Protein AF-A0A822D5V8-F1 (afdb_monomer_lite)

pLDDT: mean 76.7, std 18.68, range [31.84, 95.25]

Sequence (152 aa):
MKSDIYPILSPQKLSLTISFILIQEEVTIDSVPRDVEQLLALIRRRLNIQQVPADVTRLTSDDLSQLATVVLTQMRSKWIDIEEMRVQHPLLSPKRNQELIRRLFVNIILICTNIFEHTIQESQIFHDRYVFSHAANMTRLRTLLADRINTL

Radius of gyration: 17.99 Å; chains: 1; bounding box: 40×48×48 Å

Structure (mmCIF, N/CA/C/O backbone):
data_AF-A0A822D5V8-F1
#
_entry.id   AF-A0A822D5V8-F1
#
loop_
_atom_site.group_PDB
_atom_site.id
_atom_site.type_symbol
_atom_site.label_atom_id
_atom_site.label_alt_id
_atom_site.label_comp_id
_atom_site.label_asym_id
_atom_site.label_entity_id
_atom_site.label_seq_id
_atom_site.pdbx_PDB_ins_code
_atom_site.Cartn_x
_atom_site.Cartn_y
_atom_site.Cartn_z
_atom_site.occupancy
_atom_site.B_iso_or_equiv
_atom_site.auth_seq_id
_atom_site.auth_comp_id
_atom_site.auth_asym_id
_atom_site.auth_atom_id
_atom_site.pdbx_PDB_model_num
ATOM 1 N N . MET A 1 1 ? -24.640 35.927 2.387 1.00 38.41 1 MET A N 1
ATOM 2 C CA . MET A 1 1 ? -25.071 34.520 2.527 1.00 38.41 1 MET A CA 1
ATOM 3 C C . MET A 1 1 ? -24.659 33.774 1.269 1.00 38.41 1 MET A C 1
ATOM 5 O O . MET A 1 1 ? -25.294 33.963 0.242 1.00 38.41 1 MET A O 1
ATOM 9 N N . LYS A 1 2 ? -23.550 33.029 1.304 1.00 34.09 2 LYS A N 1
ATOM 10 C CA . LYS A 1 2 ? -23.169 32.101 0.231 1.00 34.09 2 LYS A CA 1
ATOM 11 C C . LYS A 1 2 ? -23.408 30.700 0.779 1.00 34.09 2 LYS A C 1
ATOM 13 O O . LYS A 1 2 ? -22.767 30.324 1.749 1.00 34.09 2 LYS A O 1
ATOM 18 N N . SER A 1 3 ? -24.411 30.028 0.229 1.00 37.34 3 SER A N 1
ATOM 19 C CA . SER A 1 3 ? -24.775 28.647 0.525 1.00 37.34 3 SER A CA 1
ATOM 20 C C . SER A 1 3 ? -23.917 27.700 -0.306 1.00 37.34 3 SER A C 1
ATOM 22 O O . SER A 1 3 ? -23.745 27.912 -1.508 1.00 37.34 3 SER A O 1
ATOM 24 N N . ASP A 1 4 ? -23.396 26.684 0.368 1.00 38.06 4 ASP A N 1
ATOM 25 C CA . ASP A 1 4 ? -22.480 25.668 -0.131 1.00 38.06 4 ASP A CA 1
ATOM 26 C C . ASP A 1 4 ? -23.030 24.880 -1.327 1.00 38.06 4 ASP A C 1
ATOM 28 O O . ASP A 1 4 ? -24.165 24.401 -1.322 1.00 38.06 4 ASP A O 1
ATOM 32 N N . ILE A 1 5 ? -22.183 24.704 -2.342 1.00 39.91 5 ILE A N 1
ATOM 33 C CA . ILE A 1 5 ? -22.384 23.758 -3.439 1.00 39.91 5 ILE A CA 1
ATOM 34 C C . ILE A 1 5 ? -21.503 22.547 -3.127 1.00 39.91 5 ILE A C 1
ATOM 36 O O . ILE A 1 5 ? -20.319 22.538 -3.453 1.00 39.91 5 ILE A O 1
ATOM 40 N N . TYR A 1 6 ? -22.074 21.521 -2.499 1.00 34.56 6 TYR A N 1
ATOM 41 C CA . TYR A 1 6 ? -21.489 20.180 -2.523 1.00 34.56 6 TYR A CA 1
ATOM 42 C C . TYR A 1 6 ? -22.082 19.421 -3.717 1.00 34.56 6 TYR A C 1
ATOM 44 O O . TYR A 1 6 ? -23.309 19.360 -3.840 1.00 34.56 6 TYR A O 1
ATOM 52 N N . PRO A 1 7 ? -21.271 18.826 -4.609 1.00 42.62 7 PRO A N 1
ATOM 53 C CA . PRO A 1 7 ? -21.806 17.971 -5.655 1.00 42.62 7 PRO A CA 1
ATOM 54 C C . PRO A 1 7 ? -22.308 16.669 -5.019 1.00 42.62 7 PRO A C 1
ATOM 56 O O . PRO A 1 7 ? -21.533 15.854 -4.519 1.00 42.62 7 PRO A O 1
ATOM 59 N N . ILE A 1 8 ? -23.628 16.481 -5.033 1.00 46.41 8 ILE A N 1
ATOM 60 C CA . ILE A 1 8 ? -24.285 15.246 -4.600 1.00 46.41 8 ILE A CA 1
ATOM 61 C C . ILE A 1 8 ? -23.854 14.130 -5.560 1.00 46.41 8 ILE A C 1
ATOM 63 O O . ILE A 1 8 ? -24.218 14.124 -6.737 1.00 46.41 8 ILE A O 1
ATOM 67 N N . LEU A 1 9 ? -23.050 13.188 -5.065 1.00 41.25 9 LEU A N 1
ATOM 68 C CA . LEU A 1 9 ? -22.667 11.990 -5.808 1.00 41.25 9 LEU A CA 1
ATOM 69 C C . LEU A 1 9 ? -23.918 11.156 -6.125 1.00 41.25 9 LEU A C 1
ATOM 71 O O . LEU A 1 9 ? -24.714 10.830 -5.247 1.00 41.25 9 LEU A O 1
ATOM 75 N N . SER A 1 10 ? -24.087 10.810 -7.402 1.00 41.00 10 SER A N 1
ATOM 76 C CA . SER A 1 10 ? -25.254 10.088 -7.920 1.00 41.00 10 SER A CA 1
ATOM 77 C C . SER A 1 10 ? -25.463 8.720 -7.240 1.00 41.00 10 SER A C 1
ATOM 79 O O . SER A 1 10 ? -24.485 7.980 -7.075 1.00 41.00 10 SER A O 1
ATOM 81 N N . PRO A 1 11 ? -26.715 8.305 -6.962 1.00 45.31 11 PRO A N 1
ATOM 82 C CA . PRO A 1 11 ? -27.041 7.088 -6.204 1.00 45.31 11 PRO A CA 1
ATOM 83 C C . PRO A 1 11 ? -26.518 5.778 -6.823 1.00 45.31 11 PRO A C 1
ATOM 85 O O . PRO A 1 11 ? -26.244 4.822 -6.101 1.00 45.31 11 PRO A O 1
ATOM 88 N N . GLN A 1 12 ? -26.282 5.737 -8.138 1.00 38.88 12 GLN A N 1
ATOM 89 C CA . GLN A 1 12 ? -25.697 4.568 -8.813 1.00 38.88 12 GLN A CA 1
ATOM 90 C C . GLN A 1 12 ? -24.219 4.332 -8.452 1.00 38.88 12 GLN A C 1
ATOM 92 O O . GLN A 1 12 ? -23.794 3.182 -8.357 1.00 38.88 12 GLN A O 1
ATOM 97 N N . LYS A 1 13 ? -23.445 5.395 -8.176 1.00 40.34 13 LYS A N 1
ATOM 98 C CA . LYS A 1 13 ? -22.052 5.269 -7.707 1.00 40.34 13 LYS A CA 1
ATOM 99 C C . LYS A 1 13 ? -21.992 4.753 -6.271 1.00 40.34 13 LYS A C 1
ATOM 101 O O . LYS A 1 13 ? -21.159 3.911 -5.976 1.00 40.34 13 LYS A O 1
ATOM 106 N N . LEU A 1 14 ? -22.917 5.186 -5.412 1.00 45.62 14 LEU A N 1
ATOM 107 C CA . LEU A 1 14 ? -23.033 4.680 -4.040 1.00 45.62 14 LEU A CA 1
ATOM 108 C C . LEU A 1 14 ? -23.385 3.184 -4.017 1.00 45.62 14 LEU A C 1
ATOM 110 O O . LEU A 1 14 ? -22.800 2.436 -3.241 1.00 45.62 14 LEU A O 1
ATOM 114 N N . SER A 1 15 ? -24.274 2.730 -4.907 1.00 31.91 15 SER A N 1
ATOM 115 C CA . SER A 1 15 ? -24.663 1.316 -4.988 1.00 31.91 15 SER A CA 1
ATOM 116 C C . SER A 1 15 ? -23.519 0.406 -5.443 1.00 31.91 15 SER A C 1
ATOM 118 O O . SER A 1 15 ? -23.358 -0.670 -4.882 1.00 31.91 15 SER A O 1
ATOM 120 N N . LEU A 1 16 ? -22.702 0.823 -6.416 1.00 40.62 16 LEU A N 1
ATOM 121 C CA . LEU A 1 16 ? -21.551 0.036 -6.880 1.00 40.62 16 LEU A CA 1
ATOM 122 C C . LEU A 1 16 ? -20.433 -0.028 -5.834 1.00 40.62 16 LEU A C 1
ATOM 124 O O . LEU A 1 16 ? -19.858 -1.095 -5.634 1.00 40.62 16 LEU A O 1
ATOM 128 N N . THR A 1 17 ? -20.183 1.064 -5.105 1.00 44.03 17 THR A N 1
ATOM 129 C CA . THR A 1 17 ? -19.233 1.057 -3.983 1.00 44.03 17 THR A CA 1
ATOM 130 C C . THR A 1 17 ? -19.713 0.128 -2.864 1.00 44.03 17 THR A C 1
ATOM 132 O O . THR A 1 17 ? -18.924 -0.647 -2.340 1.00 44.03 17 THR A O 1
ATOM 135 N N . ILE A 1 18 ? -21.011 0.129 -2.538 1.00 41.09 18 ILE A N 1
ATOM 136 C CA . ILE A 1 18 ? -21.580 -0.718 -1.474 1.00 41.09 18 ILE A CA 1
ATOM 137 C C . ILE A 1 18 ? -21.638 -2.201 -1.882 1.00 41.09 18 ILE A C 1
ATOM 139 O O . ILE A 1 18 ? -21.360 -3.067 -1.056 1.00 41.09 18 ILE A O 1
ATOM 143 N N . SER A 1 19 ? -21.947 -2.516 -3.143 1.00 31.84 19 SER A N 1
ATOM 144 C CA . SER A 1 19 ? -21.992 -3.901 -3.632 1.00 31.84 19 SER A CA 1
ATOM 145 C C . SER A 1 19 ? -20.602 -4.514 -3.846 1.00 31.84 19 SER A C 1
ATOM 147 O O . SER A 1 19 ? -20.443 -5.716 -3.657 1.00 31.84 19 SER A O 1
ATOM 149 N N . PHE A 1 20 ? -19.584 -3.714 -4.179 1.00 42.56 20 PHE A N 1
ATOM 150 C CA . PHE A 1 20 ? -18.204 -4.192 -4.341 1.00 42.56 20 PHE A CA 1
ATOM 151 C C . PHE A 1 20 ? -17.493 -4.439 -2.995 1.00 42.56 20 PHE A C 1
ATOM 153 O O . PHE A 1 20 ? -16.666 -5.342 -2.896 1.00 42.56 20 PHE A O 1
ATOM 160 N N . ILE A 1 21 ? -17.888 -3.726 -1.928 1.00 42.69 21 ILE A N 1
ATOM 161 C CA . ILE A 1 21 ? -17.441 -3.979 -0.540 1.00 42.69 21 ILE A CA 1
ATOM 162 C C . ILE A 1 21 ? -17.824 -5.393 -0.049 1.00 42.69 21 ILE A C 1
ATOM 164 O O . ILE A 1 21 ? -17.201 -5.908 0.874 1.00 42.69 21 ILE A O 1
ATOM 168 N N . LEU A 1 22 ? -18.819 -6.045 -0.661 1.00 35.47 22 LEU A N 1
ATOM 169 C CA . LEU A 1 22 ? -19.350 -7.335 -0.204 1.00 35.47 22 LEU A CA 1
ATOM 170 C C . LEU A 1 22 ? -18.657 -8.580 -0.796 1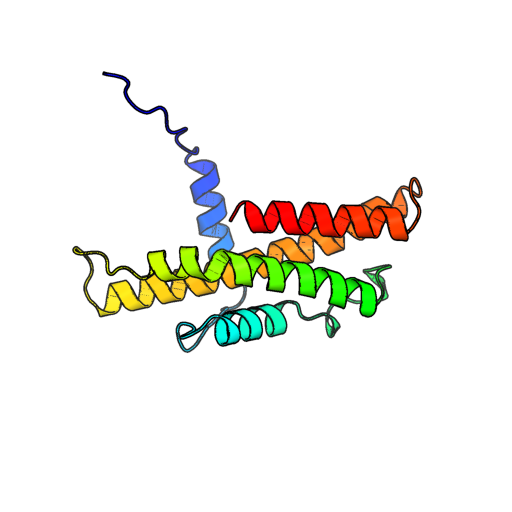.00 35.47 22 LEU A C 1
ATOM 172 O O . LEU A 1 22 ? -18.997 -9.681 -0.373 1.00 35.47 22 LEU A O 1
ATOM 176 N N . ILE A 1 23 ? -17.727 -8.450 -1.757 1.00 40.38 23 ILE A N 1
ATOM 177 C CA . ILE A 1 23 ? -17.210 -9.607 -2.533 1.00 40.38 23 ILE A CA 1
ATOM 178 C C . ILE A 1 23 ? -15.703 -9.878 -2.335 1.00 40.38 23 ILE A C 1
ATOM 180 O O . ILE A 1 23 ? -15.206 -10.921 -2.749 1.00 40.38 23 ILE A O 1
ATOM 184 N N . GLN A 1 24 ? -14.956 -9.013 -1.651 1.00 42.09 24 GLN A N 1
ATOM 185 C CA . GLN A 1 24 ? -13.546 -9.286 -1.348 1.00 42.09 24 GLN A CA 1
ATOM 186 C C . GLN A 1 24 ? -13.445 -10.003 0.003 1.00 42.09 24 GLN A C 1
ATOM 188 O O . GLN A 1 24 ? -13.842 -9.452 1.029 1.00 42.09 24 GLN A O 1
ATOM 193 N N . GLU A 1 25 ? -12.955 -11.243 -0.041 1.00 43.97 25 GLU A N 1
ATOM 194 C CA . GLU A 1 25 ? -12.530 -12.089 1.079 1.00 43.97 25 GLU A CA 1
ATOM 195 C C . GLU A 1 25 ? -12.167 -11.266 2.326 1.00 43.97 25 GLU A C 1
ATOM 197 O O . GLU A 1 25 ? -11.250 -10.445 2.295 1.00 43.97 25 GLU A O 1
ATOM 202 N N . GLU A 1 26 ? -12.941 -11.467 3.395 1.00 50.84 26 GLU A N 1
ATOM 203 C CA . GLU A 1 26 ? -12.808 -10.888 4.732 1.00 50.84 26 GLU A CA 1
ATOM 204 C C . GLU A 1 26 ? -11.419 -10.284 5.028 1.00 50.84 26 GLU A C 1
ATOM 206 O O . GLU A 1 26 ? -10.503 -10.935 5.539 1.00 50.84 26 GLU A O 1
ATOM 211 N N . VAL A 1 27 ? -11.243 -8.982 4.769 1.00 55.38 27 VAL A N 1
ATOM 212 C CA . VAL A 1 27 ? -10.180 -8.218 5.432 1.00 55.38 27 VAL A CA 1
ATOM 213 C C . VAL A 1 27 ? -10.623 -8.042 6.881 1.00 55.38 27 VAL A C 1
ATOM 215 O O . VAL A 1 27 ? -11.166 -7.022 7.299 1.00 55.38 27 VAL A O 1
ATOM 218 N N . THR A 1 28 ? -10.445 -9.101 7.662 1.00 59.94 28 THR A N 1
ATOM 219 C CA . THR A 1 28 ? -10.662 -9.102 9.101 1.00 59.94 28 THR A CA 1
ATOM 220 C C . THR A 1 28 ? -9.399 -8.581 9.756 1.00 59.94 28 THR A C 1
ATOM 222 O O . THR A 1 28 ? -8.375 -9.258 9.829 1.00 59.94 28 THR A O 1
ATOM 225 N N . ILE A 1 29 ? -9.454 -7.330 10.205 1.00 67.75 29 ILE A N 1
ATOM 226 C CA . ILE A 1 29 ? -8.553 -6.870 11.258 1.00 67.75 29 ILE A CA 1
ATOM 227 C C . ILE A 1 29 ? -9.199 -7.243 12.595 1.00 67.75 29 ILE A C 1
ATOM 229 O O . ILE A 1 29 ? -10.334 -6.842 12.869 1.00 67.75 29 ILE A O 1
ATOM 233 N N . ASP A 1 30 ? -8.486 -8.023 13.408 1.00 68.00 30 ASP A N 1
ATOM 234 C CA . ASP A 1 30 ? -8.955 -8.448 14.737 1.00 68.00 30 ASP A CA 1
ATOM 235 C C . ASP A 1 30 ? -9.068 -7.258 15.699 1.00 68.00 30 ASP A C 1
ATOM 237 O O . ASP A 1 30 ? -9.885 -7.238 16.619 1.00 68.00 30 ASP A O 1
ATOM 241 N N . SER A 1 31 ? -8.261 -6.222 15.460 1.00 73.56 31 SER A N 1
ATOM 242 C CA . SER A 1 31 ? -8.267 -4.993 16.238 1.00 73.56 31 SER A CA 1
ATOM 243 C C . SER A 1 31 ? -7.940 -3.778 15.384 1.00 73.56 31 SER A C 1
ATOM 245 O O . SER A 1 31 ? -7.150 -3.851 14.445 1.00 73.56 31 SER A O 1
ATOM 247 N N . VAL A 1 32 ? -8.518 -2.640 15.763 1.00 84.00 32 VAL A N 1
ATOM 248 C CA . VAL A 1 32 ? -8.193 -1.337 15.180 1.00 84.00 32 VAL A CA 1
ATOM 249 C C . VAL A 1 32 ? -6.719 -0.999 15.468 1.00 84.00 32 VAL A C 1
ATOM 251 O O . VAL A 1 32 ? -6.312 -1.125 16.627 1.00 84.00 32 VAL A O 1
ATOM 254 N N . PRO A 1 33 ? -5.932 -0.536 14.476 1.00 87.88 33 PRO A N 1
ATOM 255 C CA . PRO A 1 33 ? -4.535 -0.148 14.678 1.00 87.88 33 PRO A CA 1
ATOM 256 C C . PRO A 1 33 ? -4.404 0.908 15.771 1.00 87.88 33 PRO A C 1
ATOM 258 O O . PRO A 1 33 ? -5.122 1.907 15.756 1.00 87.88 33 PRO A O 1
ATOM 261 N N . ARG A 1 34 ? -3.519 0.702 16.746 1.00 88.44 34 ARG A N 1
ATOM 262 C CA . ARG A 1 34 ? -3.330 1.670 17.843 1.00 88.44 34 ARG A CA 1
ATOM 263 C C . ARG A 1 34 ? -2.425 2.828 17.446 1.00 88.44 34 ARG A C 1
ATOM 265 O O . ARG A 1 34 ? -2.594 3.914 17.980 1.00 88.44 34 ARG A O 1
ATOM 272 N N . ASP A 1 35 ? -1.532 2.584 16.501 1.00 92.19 35 ASP A N 1
ATOM 273 C CA . ASP A 1 35 ? -0.526 3.516 16.017 1.00 92.19 35 ASP A CA 1
ATOM 274 C C . ASP A 1 35 ? -0.327 3.350 14.502 1.00 92.19 35 ASP A C 1
ATOM 276 O O . ASP A 1 35 ? -0.819 2.397 13.880 1.00 92.19 35 ASP A O 1
ATOM 280 N N . VAL A 1 36 ? 0.409 4.296 13.917 1.00 93.25 36 VAL A N 1
ATOM 281 C CA . VAL A 1 36 ? 0.719 4.306 12.487 1.00 93.25 36 VAL A CA 1
ATOM 282 C C . VAL A 1 36 ? 1.491 3.061 12.052 1.00 93.25 36 VAL A C 1
ATOM 284 O O . VAL A 1 36 ? 1.228 2.534 10.976 1.00 93.25 36 VAL A O 1
ATOM 287 N N . GLU A 1 37 ? 2.394 2.528 12.878 1.00 94.38 37 GLU A N 1
ATOM 288 C CA . GLU A 1 37 ? 3.214 1.369 12.506 1.00 94.38 37 GLU A CA 1
ATOM 289 C C . GLU A 1 37 ? 2.365 0.105 12.353 1.00 94.38 37 GLU A C 1
ATOM 291 O O . GLU A 1 37 ? 2.566 -0.665 11.413 1.00 94.38 37 GLU A O 1
ATOM 296 N N . GLN A 1 38 ? 1.357 -0.083 13.208 1.00 92.19 38 GLN A N 1
ATOM 297 C CA . GLN A 1 38 ? 0.397 -1.180 13.083 1.00 92.19 38 GLN A CA 1
ATOM 298 C C . GLN A 1 38 ? -0.415 -1.078 11.791 1.00 92.19 38 GLN A C 1
ATOM 300 O O . GLN A 1 38 ? -0.607 -2.087 11.110 1.00 92.19 38 GLN A O 1
ATOM 305 N N . LEU A 1 39 ? -0.863 0.126 11.421 1.00 90.88 39 LEU A N 1
ATOM 306 C CA . LEU A 1 39 ? -1.565 0.336 10.153 1.00 90.88 39 LEU A CA 1
ATOM 307 C C . LEU A 1 39 ? -0.653 0.011 8.966 1.00 90.88 39 LEU A C 1
ATOM 309 O O . LEU A 1 39 ? -1.036 -0.751 8.078 1.00 90.88 39 LEU A O 1
ATOM 313 N N . LEU A 1 40 ? 0.565 0.552 8.962 1.00 93.00 40 LEU A N 1
ATOM 314 C CA . LEU A 1 40 ? 1.529 0.332 7.888 1.00 93.00 40 LEU A CA 1
ATOM 315 C C . LEU A 1 40 ? 1.927 -1.142 7.769 1.00 93.00 40 LEU A C 1
ATOM 317 O O . LEU A 1 40 ? 2.066 -1.637 6.654 1.00 93.00 40 LEU A O 1
ATOM 321 N N . ALA A 1 41 ? 2.056 -1.865 8.882 1.00 90.94 41 ALA A N 1
ATOM 322 C CA . ALA A 1 41 ? 2.323 -3.300 8.878 1.00 90.94 41 ALA A CA 1
ATOM 323 C C . ALA A 1 41 ? 1.172 -4.097 8.242 1.00 90.94 41 ALA A C 1
ATOM 325 O O . ALA A 1 41 ? 1.421 -4.998 7.436 1.00 90.94 41 ALA A O 1
ATO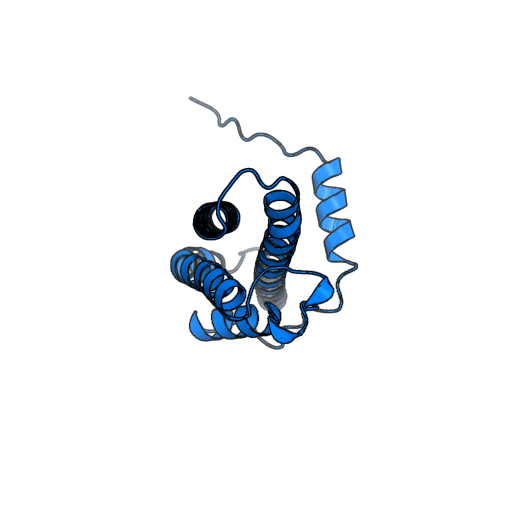M 326 N N . LEU A 1 42 ? -0.081 -3.744 8.553 1.00 90.00 42 LEU A N 1
AT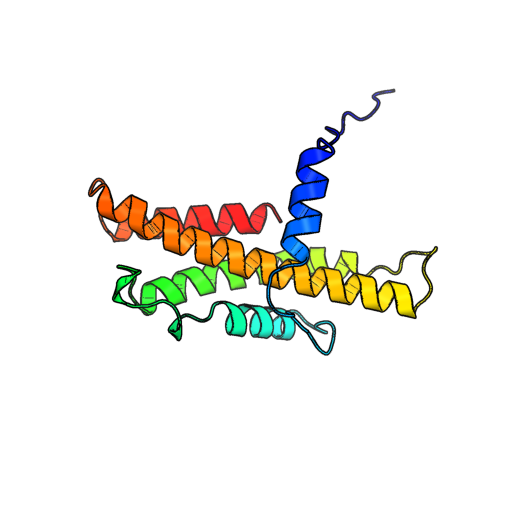OM 327 C CA . LEU A 1 42 ? -1.260 -4.373 7.950 1.00 90.00 42 LEU A CA 1
ATOM 328 C C . LEU A 1 42 ? -1.334 -4.113 6.444 1.00 90.00 42 LEU A C 1
ATOM 330 O O . LEU A 1 42 ? -1.547 -5.054 5.682 1.00 90.00 42 LEU A O 1
ATOM 334 N N . ILE A 1 43 ? -1.104 -2.869 6.016 1.00 90.62 43 ILE A N 1
ATOM 335 C CA . ILE A 1 43 ? -1.062 -2.509 4.593 1.00 90.62 43 ILE A CA 1
ATOM 336 C C . ILE A 1 43 ? 0.077 -3.263 3.908 1.00 90.62 43 ILE A C 1
ATOM 338 O O . ILE A 1 43 ? -0.157 -3.970 2.935 1.00 90.62 43 ILE A O 1
ATOM 342 N N . ARG A 1 44 ? 1.297 -3.211 4.452 1.00 90.19 44 ARG A N 1
ATOM 343 C CA . ARG A 1 44 ? 2.475 -3.877 3.879 1.00 90.19 44 ARG A CA 1
ATOM 344 C C . ARG A 1 44 ? 2.274 -5.379 3.695 1.00 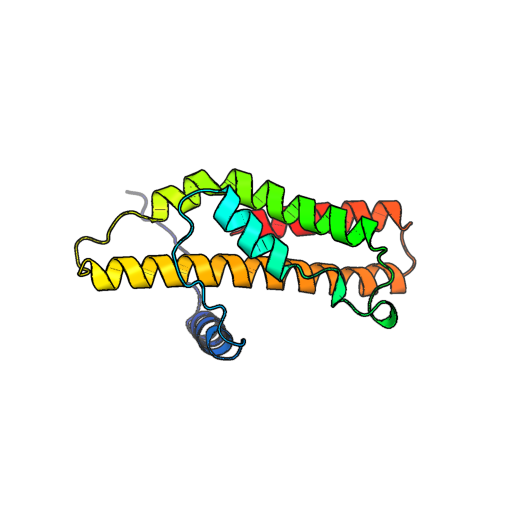90.19 44 ARG A C 1
ATOM 346 O O . ARG A 1 44 ? 2.687 -5.913 2.673 1.00 90.19 44 ARG A O 1
ATOM 353 N N . ARG A 1 45 ? 1.634 -6.055 4.656 1.00 87.31 45 ARG A N 1
ATOM 354 C CA . ARG A 1 45 ? 1.301 -7.485 4.550 1.00 87.31 45 ARG A CA 1
ATOM 355 C C . ARG A 1 45 ? 0.339 -7.770 3.391 1.00 87.31 45 ARG A C 1
ATOM 357 O O . ARG A 1 45 ? 0.378 -8.863 2.837 1.00 87.31 45 ARG A O 1
ATOM 364 N N . ARG A 1 46 ? -0.522 -6.810 3.044 1.00 83.62 46 ARG A N 1
ATOM 365 C CA . ARG A 1 46 ? -1.524 -6.926 1.976 1.00 83.62 46 ARG A CA 1
ATOM 366 C C . ARG A 1 46 ? -1.013 -6.515 0.600 1.00 83.62 46 ARG A C 1
ATOM 368 O O . ARG A 1 46 ? -1.489 -7.080 -0.372 1.00 83.62 46 ARG A O 1
ATOM 375 N N . LEU A 1 47 ? -0.007 -5.643 0.500 1.00 84.62 47 LEU A N 1
ATOM 376 C CA . LEU A 1 47 ? 0.652 -5.275 -0.769 1.00 84.62 47 LEU A CA 1
ATOM 377 C C . LEU A 1 47 ? 1.498 -6.422 -1.371 1.00 84.62 47 LEU A C 1
ATOM 379 O O . LEU A 1 47 ? 2.542 -6.168 -1.958 1.00 84.62 47 LEU A O 1
ATOM 383 N N . ASN A 1 48 ? 1.101 -7.678 -1.162 1.00 68.06 48 ASN A N 1
ATOM 384 C CA . ASN A 1 48 ? 1.900 -8.898 -1.203 1.00 68.06 48 ASN A CA 1
ATOM 385 C C . ASN A 1 48 ? 2.722 -9.061 -2.499 1.00 68.06 48 ASN A C 1
ATOM 387 O O . ASN A 1 48 ? 2.306 -9.712 -3.455 1.00 68.06 48 ASN A O 1
ATOM 391 N N . ILE A 1 49 ? 3.934 -8.497 -2.490 1.00 65.38 49 ILE A N 1
ATOM 392 C CA . ILE A 1 49 ? 4.866 -8.424 -3.629 1.00 65.38 49 ILE A CA 1
ATOM 393 C C . ILE A 1 49 ? 5.172 -9.819 -4.201 1.00 65.38 49 ILE A C 1
ATOM 395 O O . ILE A 1 49 ? 5.428 -9.960 -5.391 1.00 65.38 49 ILE A O 1
ATOM 399 N N . GLN A 1 50 ? 5.106 -10.859 -3.364 1.00 59.25 50 GLN A N 1
ATOM 400 C CA . GLN A 1 50 ? 5.394 -12.245 -3.740 1.00 59.25 50 GLN A CA 1
ATOM 401 C C . GLN A 1 50 ? 4.265 -12.935 -4.518 1.00 59.25 50 GLN A C 1
ATOM 403 O O . GLN A 1 50 ? 4.510 -13.961 -5.144 1.00 59.25 50 GLN A O 1
ATOM 408 N N . GLN A 1 51 ? 3.036 -12.413 -4.465 1.00 59.06 51 GLN A N 1
ATOM 409 C CA . GLN A 1 51 ? 1.883 -13.009 -5.151 1.00 59.06 51 GLN A CA 1
ATOM 410 C C . GLN A 1 51 ? 1.649 -12.441 -6.546 1.00 59.06 51 GLN A C 1
ATOM 412 O O . GLN A 1 51 ? 0.815 -12.967 -7.276 1.00 59.06 51 GLN A O 1
ATOM 417 N N . VAL A 1 52 ? 2.383 -11.396 -6.924 1.00 63.56 52 VAL A N 1
ATOM 418 C CA . VAL A 1 52 ? 2.349 -10.843 -8.272 1.00 63.56 52 VAL A CA 1
ATOM 419 C C . VAL A 1 52 ? 3.104 -11.812 -9.187 1.00 63.56 52 VAL A C 1
ATOM 421 O O . VAL A 1 52 ? 4.323 -11.932 -9.044 1.00 63.56 52 VAL A O 1
ATOM 424 N N . PRO A 1 53 ? 2.432 -12.542 -10.099 1.00 58.75 53 PRO A N 1
ATOM 425 C CA . PRO A 1 53 ? 3.128 -13.508 -10.936 1.00 58.75 53 PRO A CA 1
ATOM 426 C C . PRO A 1 53 ? 4.156 -12.779 -11.802 1.00 58.75 53 PRO A C 1
ATOM 428 O O . PRO A 1 53 ? 3.839 -11.757 -12.417 1.00 58.75 53 PRO A O 1
ATOM 431 N N . ALA A 1 54 ? 5.382 -13.301 -11.869 1.00 59.81 54 ALA A N 1
ATOM 432 C CA . ALA A 1 54 ? 6.452 -12.718 -12.684 1.00 59.81 54 ALA A CA 1
ATOM 433 C C . ALA A 1 54 ? 6.038 -12.583 -14.163 1.00 59.81 54 ALA A C 1
ATOM 435 O O . ALA A 1 54 ? 6.443 -11.653 -14.852 1.00 59.81 54 ALA A O 1
ATOM 436 N N . ASP A 1 55 ? 5.155 -13.469 -14.618 1.00 58.31 55 ASP A N 1
ATOM 437 C CA . ASP A 1 55 ? 4.625 -13.506 -15.981 1.00 58.31 55 ASP A CA 1
ATOM 438 C C . ASP A 1 55 ? 3.599 -12.391 -16.239 1.00 58.31 55 ASP A C 1
ATOM 440 O O . ASP A 1 55 ? 3.347 -12.006 -17.379 1.00 58.31 55 ASP A O 1
ATOM 444 N N . VAL A 1 56 ? 2.998 -11.869 -15.167 1.00 59.34 56 VAL A N 1
ATOM 445 C CA . VAL A 1 56 ? 1.977 -10.824 -15.215 1.00 59.34 56 VAL A CA 1
ATOM 446 C C . VAL A 1 56 ? 2.632 -9.448 -15.168 1.00 59.34 56 VAL A C 1
ATOM 448 O O . VAL A 1 56 ? 2.072 -8.501 -15.703 1.00 59.34 56 VAL A O 1
ATOM 451 N N . THR A 1 57 ? 3.822 -9.279 -14.587 1.00 65.56 57 THR A N 1
ATOM 452 C CA . THR A 1 57 ? 4.411 -7.937 -14.455 1.00 65.56 57 THR A CA 1
ATOM 453 C C . THR A 1 57 ? 5.855 -7.900 -14.899 1.00 65.56 57 THR A C 1
ATOM 455 O O . THR A 1 57 ? 6.687 -8.662 -14.427 1.00 65.56 57 THR A O 1
ATOM 458 N N . ARG A 1 58 ? 6.178 -6.931 -15.759 1.00 76.31 58 ARG A N 1
ATOM 459 C CA . ARG A 1 58 ? 7.565 -6.625 -16.142 1.00 76.31 58 ARG A CA 1
ATOM 460 C C . ARG A 1 58 ? 8.296 -5.780 -15.090 1.00 76.31 58 ARG A C 1
ATOM 462 O O . ARG A 1 58 ? 9.347 -5.215 -15.380 1.00 76.31 58 ARG A O 1
ATOM 469 N N . LEU A 1 59 ? 7.708 -5.650 -13.902 1.00 83.06 59 LEU A N 1
ATOM 470 C CA . LEU A 1 59 ? 8.290 -4.962 -12.761 1.00 83.06 59 LEU A CA 1
ATOM 471 C C . LEU A 1 59 ? 9.175 -5.940 -11.997 1.00 83.06 59 LEU A C 1
ATOM 473 O O . LEU A 1 59 ? 8.817 -7.098 -11.789 1.00 83.06 59 LEU A O 1
ATOM 477 N N . THR A 1 60 ? 10.334 -5.468 -11.561 1.00 86.56 60 THR A N 1
ATOM 478 C CA . THR A 1 60 ? 11.199 -6.248 -10.680 1.00 86.56 60 THR A CA 1
ATOM 479 C C . THR A 1 60 ? 10.656 -6.244 -9.250 1.00 86.56 60 THR A C 1
ATOM 481 O O . THR A 1 60 ? 9.843 -5.400 -8.866 1.00 86.56 60 THR A O 1
ATOM 484 N N . SER A 1 61 ? 11.150 -7.155 -8.406 1.00 84.88 61 SER A N 1
ATOM 485 C CA . SER A 1 61 ? 10.845 -7.104 -6.969 1.00 84.88 61 SER A CA 1
ATOM 486 C C . SER A 1 61 ? 11.272 -5.778 -6.327 1.00 84.88 61 SER A C 1
ATOM 488 O O . SER A 1 61 ? 10.658 -5.362 -5.344 1.00 84.88 61 SER A O 1
ATOM 490 N N . ASP A 1 62 ? 12.315 -5.129 -6.852 1.00 88.50 62 ASP A N 1
ATOM 491 C CA . ASP A 1 62 ? 12.762 -3.825 -6.368 1.00 88.50 62 ASP A CA 1
ATOM 492 C C . ASP A 1 62 ? 11.769 -2.723 -6.763 1.00 88.50 62 ASP A C 1
ATOM 494 O O . ASP A 1 62 ? 11.348 -1.944 -5.912 1.00 88.50 62 ASP A O 1
ATOM 498 N N . ASP A 1 63 ? 11.274 -2.729 -8.004 1.00 89.25 63 ASP A N 1
ATOM 499 C CA . ASP A 1 63 ? 10.236 -1.793 -8.458 1.00 89.25 63 ASP A CA 1
ATOM 500 C C . ASP A 1 63 ? 8.964 -1.892 -7.613 1.00 89.25 63 ASP A C 1
ATOM 502 O O . ASP A 1 63 ? 8.420 -0.878 -7.167 1.00 89.25 63 ASP A O 1
ATOM 506 N N . LEU A 1 64 ? 8.513 -3.120 -7.345 1.00 89.50 64 LEU A N 1
ATOM 507 C CA . LEU A 1 64 ? 7.350 -3.384 -6.499 1.00 89.50 64 LEU A CA 1
ATOM 508 C C . LEU A 1 64 ? 7.584 -2.912 -5.057 1.00 89.50 64 LEU A C 1
ATOM 510 O O . LEU A 1 64 ? 6.692 -2.315 -4.454 1.00 89.50 64 LEU A O 1
ATOM 514 N N . SER A 1 65 ? 8.792 -3.108 -4.519 1.00 90.69 65 SER A N 1
ATOM 515 C CA . SER A 1 65 ? 9.189 -2.602 -3.198 1.00 90.69 65 SER A CA 1
ATOM 516 C C . SER A 1 65 ? 9.176 -1.070 -3.141 1.00 90.69 65 SER A C 1
ATOM 518 O O . SER A 1 65 ? 8.681 -0.472 -2.179 1.00 90.69 65 SER A O 1
ATOM 520 N N . GLN A 1 66 ? 9.653 -0.410 -4.196 1.00 91.94 66 GLN A N 1
ATOM 521 C CA . GLN A 1 66 ? 9.640 1.046 -4.292 1.00 91.94 66 GLN A CA 1
ATOM 522 C C . GLN A 1 66 ? 8.212 1.599 -4.399 1.00 91.94 66 GLN A C 1
ATOM 524 O O . GLN A 1 66 ? 7.889 2.581 -3.731 1.00 91.94 66 GLN A O 1
ATOM 529 N N . LEU A 1 67 ? 7.332 0.962 -5.178 1.00 91.50 67 LEU A N 1
ATOM 530 C CA . LEU A 1 67 ? 5.915 1.337 -5.243 1.00 91.50 67 LEU A CA 1
ATOM 531 C C . LEU A 1 67 ? 5.216 1.117 -3.893 1.00 91.50 67 LEU A C 1
ATOM 533 O O . LEU A 1 67 ? 4.487 1.993 -3.431 1.00 91.50 67 LEU A O 1
ATOM 537 N N . ALA A 1 68 ? 5.484 0.000 -3.212 1.00 92.38 68 ALA A N 1
ATOM 538 C CA . ALA A 1 68 ? 4.933 -0.257 -1.885 1.00 92.38 68 ALA A CA 1
ATOM 539 C C . ALA A 1 68 ? 5.395 0.806 -0.878 1.00 92.38 68 ALA A C 1
ATOM 541 O O . ALA A 1 68 ? 4.598 1.300 -0.082 1.00 92.38 68 ALA A O 1
ATOM 542 N N . THR A 1 69 ? 6.661 1.222 -0.961 1.00 94.38 69 THR A N 1
ATOM 543 C CA . THR A 1 69 ? 7.206 2.311 -0.141 1.00 94.38 69 THR A CA 1
ATOM 544 C C . THR A 1 69 ? 6.433 3.612 -0.352 1.00 94.38 69 THR A C 1
ATOM 546 O O . THR A 1 69 ? 6.102 4.268 0.631 1.00 94.38 69 THR A O 1
ATOM 549 N N . VAL A 1 70 ? 6.058 3.952 -1.593 1.00 94.81 70 VAL A N 1
ATOM 550 C CA . VAL A 1 70 ? 5.220 5.134 -1.869 1.00 94.81 70 VAL A CA 1
ATOM 551 C C . VAL A 1 70 ? 3.888 5.052 -1.121 1.00 94.81 70 VAL A C 1
ATOM 553 O O . VAL A 1 70 ? 3.546 6.005 -0.422 1.00 94.81 70 VAL A O 1
ATOM 556 N N . VAL A 1 71 ? 3.172 3.922 -1.199 1.00 94.25 71 VAL A N 1
ATOM 557 C CA . VAL A 1 71 ? 1.902 3.732 -0.468 1.00 94.25 71 VAL A CA 1
ATOM 558 C C . VAL A 1 71 ? 2.105 3.944 1.029 1.00 94.25 71 VAL A C 1
ATOM 560 O O . VAL A 1 71 ? 1.383 4.721 1.649 1.00 94.25 71 VAL A O 1
ATOM 563 N N . LEU A 1 72 ? 3.114 3.295 1.614 1.00 94.88 72 LEU A N 1
ATOM 564 C CA . LEU A 1 72 ? 3.375 3.377 3.050 1.00 94.88 72 LEU A CA 1
ATOM 565 C C . LEU A 1 72 ? 3.755 4.796 3.492 1.00 94.88 72 LEU A C 1
ATOM 567 O O . LEU A 1 72 ? 3.305 5.248 4.542 1.00 94.88 72 LEU A O 1
ATOM 571 N N . THR A 1 73 ? 4.544 5.521 2.697 1.00 95.25 73 THR A N 1
ATOM 572 C CA . THR A 1 73 ? 4.902 6.915 2.986 1.00 95.25 73 THR A CA 1
ATOM 573 C C . THR A 1 73 ? 3.680 7.828 2.945 1.00 95.25 73 THR A C 1
ATOM 575 O O . THR A 1 73 ? 3.499 8.613 3.874 1.00 95.25 73 THR A O 1
ATOM 578 N N . GLN A 1 74 ? 2.819 7.707 1.928 1.00 94.19 74 GLN A N 1
ATOM 579 C CA . GLN A 1 74 ? 1.603 8.527 1.846 1.00 94.19 74 GLN A CA 1
ATOM 580 C C . GLN A 1 74 ? 0.611 8.196 2.973 1.00 94.19 74 GLN A C 1
ATOM 582 O O . GLN A 1 74 ? -0.008 9.083 3.559 1.00 94.19 74 GLN A O 1
ATOM 587 N N . MET A 1 75 ? 0.493 6.919 3.342 1.00 93.81 75 MET A N 1
ATOM 588 C CA . MET A 1 75 ? -0.365 6.515 4.456 1.00 93.81 75 MET A CA 1
ATOM 589 C C . MET A 1 75 ? 0.166 6.983 5.807 1.00 93.81 75 MET A C 1
ATOM 591 O O . MET A 1 75 ? -0.619 7.346 6.680 1.00 93.81 75 MET A O 1
ATOM 595 N N . ARG A 1 76 ? 1.491 7.042 5.971 1.00 95.19 76 ARG A N 1
ATOM 596 C CA . ARG A 1 76 ? 2.112 7.635 7.157 1.00 95.19 76 ARG A CA 1
ATOM 597 C C . ARG A 1 76 ? 1.769 9.118 7.280 1.00 95.19 76 ARG A C 1
ATOM 599 O O . ARG A 1 76 ? 1.435 9.550 8.377 1.00 95.19 76 ARG A O 1
ATOM 606 N N . SER A 1 77 ? 1.819 9.886 6.187 1.00 92.94 77 SER A N 1
ATOM 607 C CA . SER A 1 77 ? 1.467 11.314 6.227 1.00 92.94 77 SER A CA 1
ATOM 608 C C . SER A 1 77 ? -0.014 11.563 6.515 1.00 92.94 77 SER A C 1
ATOM 610 O O . SER A 1 77 ? -0.328 12.558 7.154 1.00 92.94 77 SER A O 1
ATOM 612 N N . LYS A 1 78 ? -0.905 10.647 6.118 1.00 90.38 78 LYS A N 1
ATOM 613 C CA . LYS A 1 78 ? -2.353 10.726 6.389 1.00 90.38 78 LYS A CA 1
ATOM 614 C C . LYS A 1 78 ? -2.770 10.223 7.768 1.00 90.38 78 LYS A C 1
ATOM 616 O O . LYS A 1 78 ? -3.948 10.276 8.106 1.00 90.38 78 LYS A O 1
ATOM 621 N N . TRP A 1 79 ? -1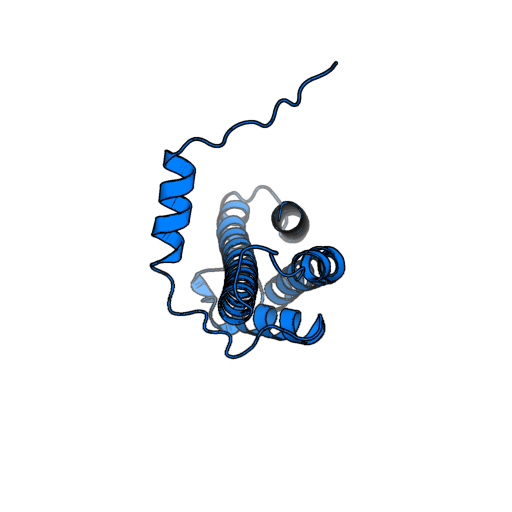.840 9.698 8.566 1.00 91.31 79 TRP A N 1
ATOM 622 C CA . TRP A 1 79 ? -2.186 9.095 9.852 1.00 91.31 79 TRP A CA 1
ATOM 623 C C . TRP A 1 79 ? -2.917 10.066 10.783 1.00 91.31 79 TRP A C 1
ATOM 625 O O . TRP A 1 79 ? -3.896 9.662 11.399 1.00 91.31 79 TRP A O 1
ATOM 635 N N . ILE A 1 80 ? -2.471 11.325 10.854 1.00 89.69 80 ILE A N 1
ATOM 636 C CA . ILE A 1 80 ? -3.087 12.343 11.718 1.00 89.69 80 ILE A CA 1
ATOM 637 C C . ILE A 1 80 ? -4.554 12.545 11.322 1.00 89.69 80 ILE A C 1
ATOM 639 O O . ILE A 1 80 ? -5.432 12.431 12.172 1.00 89.69 80 ILE A O 1
ATOM 643 N N . ASP A 1 81 ? -4.830 12.711 10.026 1.00 88.56 81 ASP A N 1
ATOM 644 C CA . ASP A 1 81 ? -6.194 12.872 9.511 1.00 88.56 81 ASP A CA 1
ATOM 645 C C . ASP A 1 81 ? -7.070 11.644 9.833 1.00 88.56 81 ASP A C 1
ATOM 647 O O . ASP A 1 81 ? -8.223 11.765 10.246 1.00 88.56 81 ASP A O 1
ATOM 651 N N . ILE A 1 82 ? -6.518 10.433 9.691 1.00 86.44 82 ILE A N 1
ATOM 652 C CA . ILE A 1 82 ? -7.212 9.173 10.011 1.00 86.44 82 ILE A CA 1
ATOM 653 C C . ILE A 1 82 ? -7.467 9.048 11.520 1.00 86.44 82 ILE A C 1
ATOM 655 O O . ILE A 1 82 ? -8.496 8.515 11.944 1.00 86.44 82 ILE A O 1
ATOM 659 N N . GLU A 1 83 ? -6.535 9.512 12.347 1.00 86.69 83 GLU A N 1
ATOM 660 C CA . GLU A 1 83 ? -6.651 9.495 13.800 1.00 86.69 83 GLU A CA 1
ATOM 661 C C . GLU A 1 83 ? -7.739 10.457 14.289 1.00 86.69 83 GLU A C 1
ATOM 663 O O . GLU A 1 83 ? -8.535 10.084 15.155 1.00 86.69 83 GLU A O 1
ATOM 668 N N . GLU A 1 84 ? -7.864 11.630 13.669 1.00 84.50 84 GLU A N 1
ATOM 669 C CA . GLU A 1 84 ? -8.948 12.582 13.932 1.00 84.50 84 GLU A CA 1
ATOM 670 C C . GLU A 1 84 ? -10.333 12.003 13.600 1.00 84.50 84 GLU A C 1
ATOM 672 O O . GLU A 1 84 ? -11.312 12.284 14.292 1.00 84.50 84 GLU A O 1
ATOM 677 N N . MET A 1 85 ? -10.438 11.100 12.619 1.00 77.62 85 MET A N 1
ATOM 678 C CA . MET A 1 85 ? -11.698 10.407 12.309 1.00 77.62 85 MET A CA 1
ATOM 679 C C . MET A 1 85 ? -12.146 9.414 13.395 1.00 77.62 85 MET A C 1
ATOM 681 O O . MET A 1 85 ? -13.274 8.919 13.349 1.00 77.62 85 MET A O 1
ATOM 685 N N . ARG A 1 86 ? -11.307 9.107 14.396 1.00 76.88 86 ARG A N 1
ATOM 686 C CA . ARG A 1 86 ? -11.650 8.185 15.500 1.00 76.88 86 ARG A CA 1
ATOM 687 C C . ARG A 1 86 ? -12.579 8.813 16.542 1.00 76.88 86 ARG A C 1
ATOM 689 O O . ARG A 1 86 ? -12.914 8.155 17.532 1.00 76.88 86 ARG A O 1
ATOM 696 N N . VAL A 1 87 ? -13.006 10.060 16.338 1.00 76.19 87 VAL A N 1
ATOM 697 C CA . VAL A 1 87 ? -13.983 10.739 17.192 1.00 76.19 87 VAL A CA 1
ATOM 698 C C . VAL A 1 87 ? -15.278 9.927 17.258 1.00 76.19 87 VAL A C 1
ATOM 700 O O . VAL A 1 87 ? -15.869 9.543 16.249 1.00 76.19 87 VAL A O 1
ATOM 703 N N . GLN A 1 88 ? -15.724 9.645 18.482 1.00 77.56 88 GLN A N 1
ATOM 704 C CA . GLN A 1 88 ? -16.932 8.864 18.719 1.00 77.56 88 GLN A CA 1
ATOM 705 C C . GLN A 1 88 ? -18.164 9.649 18.274 1.00 77.56 88 GLN A C 1
ATOM 707 O O . GLN A 1 88 ? -18.396 10.772 18.721 1.00 77.56 88 GLN A O 1
ATOM 712 N N . HIS A 1 89 ? -18.998 9.040 17.433 1.00 77.00 89 HIS A N 1
ATOM 713 C CA . HIS A 1 89 ? -20.242 9.663 17.020 1.00 77.00 89 HIS A CA 1
ATOM 714 C C . HIS A 1 89 ? -21.199 9.736 18.225 1.00 77.00 89 HIS A C 1
ATOM 716 O O . HIS A 1 89 ? -21.509 8.690 18.807 1.00 77.00 89 HIS A O 1
ATOM 722 N N . PRO A 1 90 ? -21.754 10.920 18.561 1.00 81.12 90 PRO A N 1
ATOM 723 C CA . PRO A 1 90 ? -22.573 11.117 19.765 1.00 81.12 90 PRO A CA 1
ATOM 724 C C . PRO A 1 90 ? -23.920 10.372 19.761 1.00 81.12 90 PRO A C 1
ATOM 726 O O . PRO A 1 90 ? -24.582 10.295 20.789 1.00 81.12 90 PRO A O 1
ATOM 729 N N . LEU A 1 91 ? -24.336 9.819 18.616 1.00 84.06 91 LEU A N 1
ATOM 730 C CA . LEU A 1 91 ? -25.604 9.101 18.438 1.00 84.06 91 LEU A CA 1
ATOM 731 C C . LEU A 1 91 ? -25.413 7.578 18.409 1.00 84.06 91 LEU A C 1
ATOM 733 O O . LEU A 1 91 ? -26.387 6.827 18.357 1.00 84.06 91 LEU A O 1
ATOM 737 N N . LEU A 1 92 ? -24.164 7.105 18.402 1.00 81.38 92 LEU A N 1
ATOM 738 C CA . LEU A 1 92 ? -23.844 5.686 18.350 1.00 81.38 92 LEU A CA 1
ATOM 739 C C . LEU A 1 92 ? -23.426 5.189 19.730 1.00 81.38 92 LEU A C 1
ATOM 741 O O . LEU A 1 92 ? -22.717 5.861 20.475 1.00 81.38 92 LEU A O 1
ATOM 745 N N . SER A 1 93 ? -23.832 3.962 20.057 1.00 86.19 93 SER A N 1
ATOM 746 C CA . SER A 1 93 ? -23.312 3.289 21.243 1.00 86.19 93 SER A CA 1
ATOM 747 C C . SER A 1 93 ? -21.807 3.026 21.093 1.00 86.19 93 SER A C 1
ATOM 749 O O . SER A 1 93 ? -21.325 2.869 19.964 1.00 86.19 93 SER A O 1
ATOM 751 N N . PRO A 1 94 ? -21.053 2.884 22.198 1.00 85.69 94 PRO A N 1
ATOM 752 C CA . PRO A 1 94 ? -19.615 2.607 22.145 1.00 85.69 94 PRO A CA 1
ATOM 753 C C . PRO A 1 94 ? -19.261 1.404 21.257 1.00 85.69 94 PRO A C 1
ATOM 755 O O . PRO A 1 94 ? -18.346 1.478 20.441 1.00 85.69 9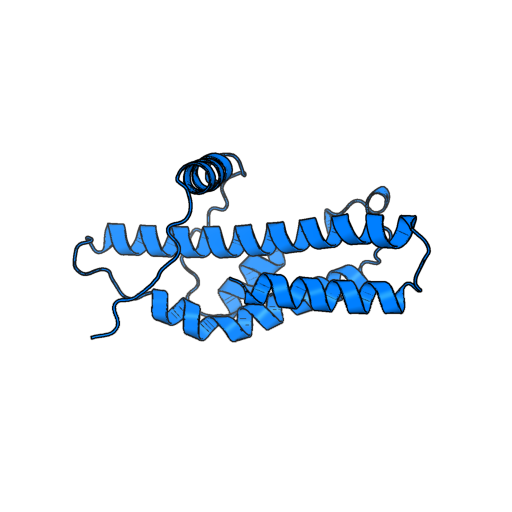4 PRO A O 1
ATOM 758 N N . LYS A 1 95 ? -20.062 0.330 21.324 1.00 85.44 95 LYS A N 1
ATOM 759 C CA . LYS A 1 95 ? -19.900 -0.866 20.480 1.00 85.44 95 LYS A CA 1
ATOM 760 C C . LYS A 1 95 ? -20.071 -0.564 18.985 1.00 85.44 95 LYS A C 1
ATOM 762 O O . LYS A 1 95 ? -19.339 -1.105 18.163 1.00 85.44 95 LYS A O 1
ATOM 767 N N . ARG A 1 96 ? -21.032 0.294 18.619 1.00 82.19 96 ARG A N 1
ATOM 768 C CA . ARG A 1 96 ? -21.265 0.693 17.220 1.00 82.19 96 ARG A CA 1
ATOM 769 C C . ARG A 1 96 ? -20.176 1.633 16.709 1.00 82.19 96 ARG A C 1
ATOM 771 O O . ARG A 1 96 ? -19.753 1.470 15.572 1.00 82.19 96 ARG A O 1
ATOM 778 N N . ASN A 1 97 ? -19.695 2.553 17.545 1.00 84.31 97 ASN A N 1
ATOM 779 C CA . ASN A 1 97 ? -18.548 3.403 17.215 1.00 84.31 97 ASN A CA 1
ATOM 780 C C . ASN A 1 97 ? -17.289 2.566 16.963 1.00 84.31 97 ASN A C 1
ATOM 782 O O . ASN A 1 97 ? -16.613 2.761 15.959 1.00 84.31 97 ASN A O 1
ATOM 786 N N . GLN A 1 98 ? -17.010 1.581 17.819 1.00 84.81 98 GLN A N 1
ATOM 787 C CA . GLN A 1 98 ? -15.863 0.691 17.640 1.00 84.81 98 GLN A CA 1
ATOM 788 C C . GLN A 1 98 ? -15.941 -0.100 16.327 1.00 84.81 98 GLN A C 1
ATOM 790 O O . GLN A 1 98 ? -14.948 -0.192 15.607 1.00 84.81 98 GLN A O 1
ATOM 795 N N . GLU A 1 99 ? -17.114 -0.640 15.991 1.00 83.44 99 GLU A N 1
ATOM 796 C CA . GLU A 1 99 ? -17.314 -1.366 14.733 1.00 83.44 99 GLU A CA 1
ATOM 797 C C . GLU A 1 99 ? -17.213 -0.449 13.507 1.00 83.44 99 GLU A C 1
ATOM 799 O O . GLU A 1 99 ? -16.632 -0.840 12.496 1.00 83.44 99 GLU A O 1
ATOM 804 N N . LEU A 1 100 ? -17.728 0.781 13.594 1.00 84.06 100 LEU A N 1
ATOM 805 C CA . LEU A 1 100 ? -17.592 1.780 12.533 1.00 84.06 100 LEU A CA 1
ATOM 806 C C . LEU A 1 100 ? -16.118 2.100 12.265 1.00 84.06 100 LEU A C 1
ATOM 808 O O . LEU A 1 100 ? -15.679 2.039 11.118 1.00 84.06 100 LEU A O 1
ATOM 812 N N . ILE A 1 101 ? -15.348 2.366 13.322 1.00 86.06 101 ILE A N 1
ATOM 813 C CA . ILE A 1 101 ? -13.909 2.624 13.224 1.00 86.06 101 ILE A CA 1
ATOM 814 C C . ILE A 1 101 ? -13.200 1.400 12.633 1.00 86.06 101 ILE A C 1
ATOM 816 O O . ILE A 1 101 ? -12.409 1.538 11.706 1.00 86.06 101 ILE A O 1
ATOM 820 N N . ARG A 1 102 ? -13.512 0.184 13.099 1.00 86.69 102 ARG A N 1
ATOM 821 C CA . ARG A 1 102 ? -12.933 -1.048 12.540 1.00 86.69 102 ARG A CA 1
ATOM 822 C C . ARG A 1 102 ? -13.182 -1.156 11.035 1.00 86.69 102 ARG A C 1
ATOM 824 O O . ARG A 1 102 ? -12.241 -1.397 10.286 1.00 86.69 102 ARG A O 1
ATOM 831 N N . ARG A 1 103 ? -14.417 -0.925 10.581 1.00 85.00 103 ARG A N 1
ATOM 832 C CA . ARG A 1 103 ? -14.774 -0.943 9.152 1.00 85.00 103 ARG A CA 1
ATOM 833 C C . ARG A 1 103 ? -14.061 0.140 8.351 1.00 85.00 103 ARG A C 1
ATOM 835 O O . ARG A 1 103 ? -13.654 -0.131 7.227 1.00 85.00 103 ARG A O 1
ATOM 842 N N . LEU A 1 104 ? -13.879 1.331 8.919 1.00 86.62 104 LEU A N 1
ATOM 843 C CA . LEU A 1 104 ? -13.115 2.403 8.280 1.00 86.62 104 LEU A CA 1
ATOM 844 C C . LEU A 1 104 ? -11.680 1.947 7.990 1.00 86.62 104 LEU A C 1
ATOM 846 O O . LEU A 1 104 ? -11.226 2.044 6.855 1.00 86.62 104 LEU A O 1
ATOM 850 N N . PHE A 1 105 ? -10.997 1.368 8.979 1.00 88.56 105 PHE A N 1
ATOM 851 C CA . PHE A 1 105 ? -9.634 0.862 8.801 1.00 88.56 105 PHE A CA 1
ATOM 852 C C . PHE A 1 105 ? -9.549 -0.294 7.801 1.00 88.56 105 PHE A C 1
ATOM 854 O O . PHE A 1 105 ? -8.634 -0.321 6.980 1.00 88.56 105 PHE A O 1
ATOM 861 N N . VAL A 1 106 ? -10.514 -1.218 7.824 1.00 87.81 106 VAL A N 1
ATOM 862 C CA . VAL A 1 106 ? -10.623 -2.281 6.811 1.00 87.81 106 VAL A CA 1
ATOM 863 C C . VAL A 1 106 ? -10.728 -1.685 5.407 1.00 87.81 106 VAL A C 1
ATOM 865 O O . VAL A 1 106 ? -9.978 -2.080 4.516 1.00 87.81 106 VAL A O 1
ATOM 868 N N . ASN A 1 107 ? -11.604 -0.695 5.223 1.00 85.75 107 ASN A N 1
ATOM 869 C CA . ASN A 1 107 ? -11.781 -0.024 3.939 1.00 85.75 107 ASN A CA 1
ATOM 870 C C . ASN A 1 107 ? -10.516 0.719 3.498 1.00 85.75 107 ASN A C 1
ATOM 872 O O . ASN A 1 107 ? -10.137 0.608 2.339 1.00 85.75 107 ASN A O 1
ATOM 876 N N . ILE A 1 108 ? -9.826 1.419 4.402 1.00 89.12 108 ILE A N 1
ATOM 877 C CA . ILE A 1 108 ? -8.555 2.090 4.087 1.00 89.12 108 ILE A CA 1
ATOM 878 C C . ILE A 1 108 ? -7.532 1.079 3.553 1.00 89.12 108 ILE A C 1
ATOM 880 O O . ILE A 1 108 ? -6.934 1.304 2.501 1.00 89.12 108 ILE A O 1
ATOM 884 N N . ILE A 1 109 ? -7.359 -0.055 4.242 1.00 89.44 109 ILE A N 1
ATOM 885 C CA . ILE A 1 109 ? -6.417 -1.109 3.836 1.00 89.44 109 ILE A CA 1
ATOM 886 C C . ILE A 1 109 ? -6.799 -1.681 2.464 1.00 89.44 109 ILE A C 1
ATOM 888 O O . ILE A 1 109 ? -5.932 -1.833 1.599 1.00 89.44 109 ILE A O 1
ATOM 892 N N . LEU A 1 110 ? -8.086 -1.965 2.248 1.00 87.25 110 LEU A N 1
ATOM 893 C CA . LEU A 1 110 ? -8.604 -2.464 0.972 1.00 87.25 110 LEU A CA 1
ATOM 894 C C . LEU A 1 110 ? -8.355 -1.480 -0.169 1.00 87.25 110 LEU A C 1
ATOM 896 O O . LEU A 1 110 ? -7.846 -1.866 -1.217 1.00 87.25 110 LEU A O 1
ATOM 900 N N . ILE A 1 111 ? -8.667 -0.202 0.036 1.00 89.25 111 ILE A N 1
ATOM 901 C CA . ILE A 1 111 ? -8.496 0.818 -0.996 1.00 89.25 111 ILE A CA 1
ATOM 902 C C . ILE A 1 111 ? -7.014 0.983 -1.353 1.00 89.25 111 ILE A C 1
ATOM 904 O O . ILE A 1 111 ? -6.680 1.018 -2.536 1.00 89.25 111 ILE A O 1
ATOM 908 N N . CYS A 1 112 ? -6.115 1.006 -0.363 1.00 90.81 112 CYS A N 1
ATOM 909 C CA . CYS A 1 112 ? -4.671 1.057 -0.615 1.00 90.81 112 CYS A CA 1
ATOM 910 C C . CYS A 1 112 ? -4.191 -0.136 -1.451 1.00 90.81 112 CYS A C 1
ATOM 912 O O . CYS A 1 112 ? -3.403 0.037 -2.379 1.00 90.81 112 CYS A O 1
ATOM 914 N N . THR A 1 113 ? -4.688 -1.334 -1.132 1.00 88.69 113 THR A N 1
ATOM 915 C CA . THR A 1 113 ? -4.346 -2.571 -1.847 1.00 88.69 113 THR A CA 1
ATOM 916 C C . THR A 1 113 ? -4.838 -2.512 -3.294 1.00 88.69 113 THR A C 1
ATOM 918 O O . THR A 1 113 ? -4.048 -2.690 -4.216 1.00 88.69 113 THR A O 1
ATOM 921 N N . ASN A 1 114 ? -6.095 -2.120 -3.510 1.00 86.44 114 ASN A N 1
ATOM 922 C CA . ASN A 1 114 ? -6.679 -1.994 -4.847 1.00 86.44 114 ASN A CA 1
ATOM 923 C C . ASN A 1 114 ? -5.965 -0.938 -5.705 1.00 86.44 114 ASN A C 1
ATOM 925 O O . ASN A 1 114 ? -5.716 -1.160 -6.888 1.00 86.44 114 ASN A O 1
ATOM 929 N N . ILE A 1 115 ? -5.617 0.218 -5.125 1.00 89.75 115 ILE A N 1
ATOM 930 C CA . ILE A 1 115 ? -4.874 1.270 -5.835 1.00 89.75 115 ILE A CA 1
ATOM 931 C C . ILE A 1 115 ? -3.494 0.754 -6.259 1.00 89.75 115 ILE A C 1
ATOM 933 O O . ILE A 1 115 ? -3.046 1.034 -7.376 1.00 89.75 115 ILE A O 1
ATOM 937 N N . PHE A 1 116 ? -2.822 0.005 -5.385 1.00 89.56 116 PHE A N 1
ATOM 938 C CA . PHE A 1 116 ? -1.524 -0.590 -5.678 1.00 89.56 116 PHE A CA 1
ATOM 939 C C . PHE A 1 116 ? -1.616 -1.621 -6.809 1.00 89.56 116 PHE A C 1
ATOM 941 O O . PHE A 1 116 ? -0.886 -1.508 -7.793 1.00 89.56 116 PHE A O 1
ATOM 948 N N . GLU A 1 117 ? -2.561 -2.558 -6.728 1.00 87.00 117 GLU A N 1
ATOM 949 C CA . GLU A 1 117 ? -2.801 -3.569 -7.764 1.00 87.00 117 GLU A CA 1
ATOM 950 C C . GLU A 1 117 ? -3.153 -2.942 -9.115 1.00 87.00 117 GLU A C 1
ATOM 952 O O . GLU A 1 117 ? -2.572 -3.299 -10.141 1.00 87.00 117 GLU A O 1
ATOM 957 N N . HIS A 1 118 ? -4.039 -1.945 -9.127 1.00 86.31 118 HIS A N 1
ATOM 958 C CA . HIS A 1 118 ? -4.401 -1.234 -10.350 1.00 86.31 118 HIS A CA 1
ATOM 959 C C . HIS A 1 118 ? -3.201 -0.493 -10.958 1.00 86.31 118 HIS A C 1
ATOM 961 O O . HIS A 1 118 ? -3.014 -0.476 -12.173 1.00 86.31 118 HIS A O 1
ATOM 967 N N . THR A 1 119 ? -2.338 0.090 -10.123 1.00 86.69 119 THR A N 1
ATOM 968 C CA . THR A 1 119 ? -1.104 0.743 -10.590 1.00 86.69 119 THR A CA 1
ATOM 969 C C . THR A 1 119 ? -0.133 -0.270 -11.202 1.00 86.69 119 THR A C 1
ATOM 971 O O . THR A 1 119 ? 0.500 0.013 -12.219 1.00 86.69 119 THR A O 1
ATOM 974 N N . ILE A 1 120 ? -0.044 -1.475 -10.635 1.00 86.69 120 ILE A N 1
ATOM 975 C CA . ILE A 1 120 ? 0.737 -2.569 -11.220 1.00 86.69 120 ILE A CA 1
ATOM 976 C C . ILE A 1 120 ? 0.165 -2.975 -12.584 1.00 86.69 120 ILE A C 1
ATOM 978 O O . ILE A 1 120 ? 0.930 -3.131 -13.535 1.00 86.69 120 ILE A O 1
ATOM 982 N N . GLN A 1 121 ? -1.155 -3.086 -12.724 1.00 84.19 121 GLN A N 1
ATOM 983 C CA . GLN A 1 121 ? -1.789 -3.397 -14.011 1.00 84.19 121 GLN A CA 1
ATOM 984 C C . GLN A 1 121 ? -1.510 -2.309 -15.062 1.00 84.19 121 GLN A C 1
ATOM 986 O O . GLN A 1 121 ? -1.169 -2.614 -16.203 1.00 84.19 121 GLN A O 1
ATOM 991 N N . GLU A 1 122 ? -1.551 -1.030 -14.683 1.00 84.81 122 GLU A N 1
ATOM 992 C CA . GLU A 1 122 ? -1.207 0.074 -15.590 1.00 84.81 122 GLU A CA 1
ATOM 993 C C . GLU A 1 122 ? 0.253 0.048 -16.060 1.00 84.81 122 GLU A C 1
ATOM 995 O O . GLU A 1 122 ? 0.546 0.503 -17.170 1.00 84.81 122 GLU A O 1
ATOM 1000 N N . SER A 1 123 ? 1.167 -0.522 -15.268 1.00 84.50 123 SER A N 1
ATOM 1001 C CA . SER A 1 123 ? 2.563 -0.688 -15.687 1.00 84.50 123 SER A CA 1
ATOM 1002 C C . SER A 1 123 ? 2.697 -1.559 -16.940 1.00 84.50 123 SER A C 1
ATOM 1004 O O . SER A 1 123 ? 3.535 -1.261 -17.794 1.00 84.50 123 SER A O 1
ATOM 1006 N N . GLN A 1 124 ? 1.827 -2.565 -17.107 1.00 81.38 124 GLN A N 1
ATOM 1007 C CA . GLN A 1 124 ? 1.783 -3.402 -18.311 1.00 81.38 124 GLN A CA 1
ATOM 1008 C C . GLN A 1 124 ? 1.424 -2.553 -19.530 1.00 81.38 124 GLN A C 1
ATOM 1010 O O . GLN A 1 124 ? 2.129 -2.572 -20.534 1.00 81.38 124 GLN A O 1
ATOM 1015 N N . ILE A 1 125 ? 0.390 -1.715 -19.403 1.00 81.25 125 ILE A N 1
ATOM 1016 C CA . ILE A 1 125 ? -0.085 -0.846 -20.486 1.00 81.25 125 ILE A CA 1
ATOM 1017 C C . ILE A 1 125 ? 1.001 0.153 -20.906 1.00 81.25 125 ILE A C 1
ATOM 1019 O O . ILE A 1 125 ? 1.178 0.419 -22.096 1.00 81.25 125 ILE A O 1
ATOM 1023 N N . PHE A 1 126 ? 1.730 0.735 -19.950 1.00 80.00 126 PHE A N 1
ATOM 1024 C CA . PHE A 1 126 ? 2.826 1.658 -20.262 1.00 80.00 126 PHE A CA 1
ATOM 1025 C C . PHE A 1 126 ? 3.996 0.961 -20.942 1.00 80.00 126 PHE A C 1
ATOM 1027 O O . PHE A 1 126 ? 4.619 1.545 -21.833 1.00 80.00 126 PHE A O 1
ATOM 1034 N N . HIS A 1 127 ? 4.275 -0.277 -20.546 1.00 74.94 127 HIS A N 1
ATOM 1035 C CA . HIS A 1 127 ? 5.336 -1.060 -21.152 1.00 74.94 127 HIS A CA 1
ATOM 1036 C C . HIS A 1 127 ? 4.981 -1.507 -22.572 1.00 74.94 127 HIS A C 1
ATOM 1038 O O . HIS A 1 127 ? 5.784 -1.315 -23.480 1.00 74.94 127 HIS A O 1
ATOM 1044 N N . ASP A 1 128 ? 3.772 -2.024 -22.793 1.00 79.00 128 ASP A N 1
ATOM 1045 C CA . ASP A 1 128 ? 3.326 -2.540 -24.096 1.00 79.00 128 ASP A CA 1
ATOM 1046 C C . ASP A 1 128 ? 3.228 -1.456 -25.172 1.00 79.00 128 ASP A C 1
ATOM 1048 O O . ASP A 1 128 ? 3.293 -1.741 -26.366 1.00 79.00 128 ASP A O 1
ATOM 1052 N N . ARG A 1 129 ? 3.116 -0.188 -24.767 1.00 80.62 129 ARG A N 1
ATOM 1053 C CA . ARG A 1 129 ? 3.144 0.947 -25.695 1.00 80.62 129 ARG A CA 1
ATOM 1054 C C . ARG A 1 129 ? 4.561 1.332 -26.139 1.00 80.62 129 ARG A C 1
ATOM 1056 O O . ARG A 1 129 ? 4.678 2.104 -27.082 1.00 80.62 129 ARG A O 1
ATOM 1063 N N . TYR A 1 130 ? 5.616 0.838 -25.481 1.00 68.19 130 TYR A N 1
ATOM 1064 C CA . TYR A 1 130 ? 7.039 1.079 -25.795 1.00 68.19 130 TYR A CA 1
ATOM 1065 C C . TYR A 1 130 ? 7.447 2.558 -26.004 1.00 68.19 130 TYR A C 1
ATOM 1067 O O . TYR A 1 130 ? 8.476 2.841 -26.612 1.00 68.19 130 TYR A O 1
ATOM 1075 N N . VAL A 1 131 ? 6.675 3.524 -25.489 1.00 79.12 131 VAL A N 1
ATOM 1076 C CA . VAL A 1 131 ? 6.913 4.962 -25.740 1.00 79.12 131 VAL A CA 1
ATOM 1077 C C . VAL A 1 131 ? 8.039 5.528 -24.870 1.00 79.12 131 VAL A C 1
ATOM 1079 O O . VAL A 1 131 ? 8.738 6.451 -25.278 1.00 79.12 131 VAL A O 1
ATOM 1082 N N . PHE A 1 132 ? 8.219 4.993 -23.662 1.00 84.38 132 PHE A N 1
ATOM 1083 C CA . PHE A 1 132 ? 9.121 5.555 -22.658 1.00 84.38 132 PHE A CA 1
ATOM 1084 C C . PHE A 1 132 ? 10.081 4.506 -22.103 1.00 84.38 132 PHE A C 1
ATOM 1086 O O . PHE A 1 132 ? 9.784 3.311 -22.083 1.00 84.38 132 PHE A O 1
ATOM 1093 N N . SER A 1 133 ? 11.230 4.973 -21.608 1.00 87.88 133 SER A N 1
ATOM 1094 C CA . SER A 1 133 ? 12.169 4.122 -20.881 1.00 87.88 133 SER A CA 1
ATOM 1095 C C . SER A 1 133 ? 11.544 3.598 -19.585 1.00 87.88 133 SER A C 1
ATOM 1097 O O . SER A 1 133 ? 10.663 4.230 -18.996 1.00 87.88 133 SER A O 1
ATOM 1099 N N . HIS A 1 134 ? 12.044 2.461 -19.100 1.00 87.00 134 HIS A N 1
ATOM 1100 C CA . HIS A 1 134 ? 11.595 1.875 -17.837 1.00 87.00 134 HIS A CA 1
ATOM 1101 C C . HIS A 1 134 ? 11.683 2.877 -16.668 1.00 87.00 134 HIS A C 1
ATOM 1103 O O . HIS A 1 134 ? 10.720 3.040 -15.925 1.00 87.00 134 HIS A O 1
ATOM 1109 N N . ALA A 1 135 ? 12.778 3.642 -16.571 1.00 88.94 135 ALA A N 1
ATOM 1110 C CA . ALA A 1 135 ? 12.947 4.669 -15.540 1.00 88.94 135 ALA A CA 1
ATOM 1111 C C . ALA A 1 135 ? 11.878 5.779 -15.611 1.00 88.94 135 ALA A C 1
ATOM 1113 O O . ALA A 1 135 ? 11.357 6.205 -14.580 1.00 88.94 135 ALA A O 1
ATOM 1114 N N . ALA A 1 136 ? 11.516 6.231 -16.817 1.00 89.69 136 ALA A N 1
ATOM 1115 C CA . ALA A 1 136 ? 10.471 7.235 -17.002 1.00 89.69 136 ALA A CA 1
ATOM 1116 C C . ALA A 1 136 ? 9.078 6.686 -16.643 1.00 89.69 136 ALA A C 1
ATOM 1118 O O . ALA A 1 136 ? 8.307 7.361 -15.958 1.00 89.69 136 ALA A O 1
ATOM 1119 N N . ASN A 1 137 ? 8.782 5.442 -17.034 1.00 89.44 137 ASN A N 1
ATOM 1120 C CA . ASN A 1 137 ? 7.547 4.755 -16.649 1.00 89.44 137 ASN A CA 1
ATOM 1121 C C . ASN A 1 137 ? 7.451 4.571 -15.130 1.00 89.44 137 ASN A C 1
ATOM 1123 O O . ASN A 1 137 ? 6.404 4.850 -14.553 1.00 89.44 137 ASN A O 1
ATOM 1127 N N . MET A 1 138 ? 8.542 4.188 -14.466 1.00 90.69 138 MET A N 1
ATOM 1128 C CA . MET A 1 138 ? 8.574 4.041 -13.010 1.00 90.69 138 MET A CA 1
ATOM 1129 C C . MET A 1 138 ? 8.340 5.362 -12.279 1.00 90.69 138 MET A C 1
ATOM 1131 O O . MET A 1 138 ? 7.555 5.403 -11.333 1.00 90.69 138 MET A O 1
ATOM 1135 N N . THR A 1 139 ? 8.946 6.461 -12.734 1.00 92.19 139 THR A N 1
ATOM 1136 C CA . THR A 1 139 ? 8.656 7.796 -12.184 1.00 92.19 139 THR A CA 1
ATOM 1137 C C . THR A 1 139 ? 7.172 8.132 -12.320 1.00 92.19 139 THR A C 1
ATOM 1139 O O . THR A 1 139 ? 6.543 8.528 -11.341 1.00 92.19 139 THR A O 1
ATOM 1142 N N . ARG A 1 140 ? 6.582 7.889 -13.497 1.00 90.81 140 ARG A N 1
ATOM 1143 C CA . ARG A 1 140 ? 5.152 8.114 -13.738 1.00 90.81 140 ARG A CA 1
ATOM 1144 C C . ARG A 1 140 ? 4.267 7.267 -12.821 1.00 90.81 140 ARG A C 1
ATOM 1146 O O . ARG A 1 140 ? 3.317 7.799 -12.257 1.00 90.81 140 ARG A O 1
ATOM 1153 N N . LEU A 1 141 ? 4.578 5.981 -12.656 1.00 90.69 141 LEU A N 1
ATOM 1154 C CA . LEU A 1 141 ? 3.827 5.074 -11.782 1.00 90.69 141 LEU A CA 1
ATOM 1155 C C . LEU A 1 141 ? 3.882 5.526 -10.322 1.00 90.69 141 LEU A C 1
ATOM 1157 O O . LEU A 1 141 ? 2.843 5.582 -9.672 1.00 90.69 141 LEU A O 1
ATOM 1161 N N . ARG A 1 142 ? 5.058 5.925 -9.818 1.00 92.88 142 ARG A N 1
ATOM 1162 C CA . ARG A 1 142 ? 5.195 6.459 -8.452 1.00 92.88 142 ARG A CA 1
ATOM 1163 C C . ARG A 1 142 ? 4.373 7.732 -8.255 1.00 92.88 142 ARG A C 1
ATOM 1165 O O . ARG A 1 142 ? 3.700 7.856 -7.237 1.00 92.88 142 ARG A O 1
ATOM 1172 N N . THR A 1 143 ? 4.393 8.654 -9.220 1.00 92.81 143 THR A N 1
ATOM 1173 C CA . THR A 1 143 ? 3.593 9.887 -9.155 1.00 92.81 143 THR A CA 1
ATOM 1174 C C . THR A 1 143 ? 2.095 9.591 -9.175 1.00 92.81 143 THR A C 1
ATOM 1176 O O . THR A 1 143 ? 1.375 10.114 -8.332 1.00 92.81 143 THR A O 1
ATOM 1179 N N . LEU A 1 144 ? 1.627 8.725 -10.082 1.00 91.00 144 LEU A N 1
ATOM 1180 C CA . LEU A 1 144 ? 0.216 8.322 -10.156 1.00 91.00 144 LEU A CA 1
ATOM 1181 C C . LEU A 1 144 ? -0.251 7.637 -8.870 1.00 91.00 144 LEU A C 1
ATOM 1183 O O . LEU A 1 144 ? -1.349 7.903 -8.389 1.00 91.00 144 LEU A O 1
ATOM 1187 N N . LEU A 1 145 ? 0.586 6.767 -8.305 1.00 91.25 145 LEU A N 1
ATOM 1188 C CA . LEU A 1 145 ? 0.298 6.073 -7.058 1.00 91.25 145 LEU A CA 1
ATOM 1189 C C . LEU A 1 145 ? 0.174 7.051 -5.889 1.00 91.25 145 LEU A C 1
ATOM 1191 O O . LEU A 1 145 ? -0.790 6.980 -5.131 1.00 91.25 145 LEU A O 1
ATOM 1195 N N . ALA A 1 146 ? 1.126 7.978 -5.766 1.00 91.75 146 ALA A N 1
ATOM 1196 C CA . ALA A 1 146 ? 1.096 8.995 -4.725 1.00 91.75 146 ALA A CA 1
ATOM 1197 C C . ALA A 1 146 ? -0.151 9.882 -4.840 1.00 91.75 146 ALA A C 1
ATOM 1199 O O . ALA A 1 146 ? -0.823 10.113 -3.841 1.00 91.75 146 ALA A O 1
ATOM 1200 N N . ASP A 1 147 ? -0.489 10.327 -6.052 1.00 92.50 147 ASP A N 1
ATOM 1201 C CA . ASP A 1 147 ? -1.676 11.143 -6.319 1.00 92.50 147 ASP A CA 1
ATOM 1202 C C . ASP A 1 147 ? -2.970 10.413 -5.924 1.00 92.50 147 ASP A C 1
ATOM 1204 O O . ASP A 1 147 ? -3.766 10.926 -5.141 1.00 92.50 147 ASP A O 1
ATOM 1208 N N . ARG A 1 148 ? -3.134 9.155 -6.351 1.00 90.50 148 ARG A N 1
ATOM 1209 C CA . ARG A 1 148 ? -4.315 8.342 -6.015 1.00 90.50 148 ARG A CA 1
ATOM 1210 C C . ARG A 1 148 ? -4.475 8.113 -4.520 1.00 90.50 148 ARG A C 1
ATOM 1212 O O . ARG A 1 148 ? -5.584 8.246 -4.009 1.00 90.50 148 ARG A O 1
ATOM 1219 N N . ILE A 1 149 ? -3.389 7.793 -3.816 1.00 88.81 149 ILE A N 1
ATOM 1220 C CA . ILE A 1 149 ? -3.446 7.653 -2.358 1.00 88.81 149 ILE A CA 1
ATOM 1221 C C . ILE A 1 149 ? -3.762 9.004 -1.714 1.00 88.81 149 ILE A C 1
ATOM 1223 O O . ILE A 1 149 ? -4.540 9.037 -0.771 1.00 88.81 149 ILE A O 1
ATOM 1227 N N . ASN A 1 150 ? -3.244 10.121 -2.235 1.00 85.12 150 ASN A N 1
ATOM 1228 C CA . ASN A 1 150 ? -3.535 11.454 -1.704 1.00 85.12 150 ASN A CA 1
ATOM 1229 C C . ASN A 1 150 ? -5.000 11.872 -1.819 1.00 85.12 150 ASN A C 1
ATOM 1231 O O . ASN A 1 150 ? -5.464 12.625 -0.964 1.00 85.12 150 ASN A O 1
ATOM 1235 N N . THR A 1 151 ? -5.728 11.353 -2.807 1.00 80.88 151 THR A N 1
ATOM 1236 C CA . THR A 1 151 ? -7.172 11.594 -2.955 1.00 80.88 151 THR A CA 1
ATOM 1237 C C . THR A 1 151 ? -8.070 10.805 -1.991 1.00 80.88 151 THR A C 1
ATOM 1239 O O . THR A 1 151 ? -9.286 10.982 -2.047 1.00 80.88 151 THR A O 1
ATOM 1242 N N . LEU A 1 152 ? -7.496 9.955 -1.125 1.00 70.69 152 LEU A N 1
ATOM 1243 C CA . LEU A 1 152 ? -8.203 9.298 -0.012 1.00 70.69 152 LEU A CA 1
ATOM 1244 C C . LEU A 1 152 ? -8.494 10.268 1.129 1.00 70.69 152 LEU A C 1
ATOM 1246 O O . LEU A 1 152 ? -9.631 10.219 1.639 1.00 70.69 152 LEU A O 1
#

Secondary structure (DSSP, 8-state):
----------HHHHHHHHHHTTTS-----SS--SSHHHHHHHHHHHS-GGGS-TTT----HHHHHHHHHHHHHHHHHTHHHHHHTTPPPTTS-HHHHHHHHHHHHHHHHHHHHHHHHHHHHHHHHHHHTT-S-HHHHHHHHHHHHHHHHHT-

Foldseek 3Di:
DDDDDDPDDDVVVVVVVVVVVPPPDDPDDVAQDPDLVSLLVSLLVLLPLPPCPVVQFPADSVLSVVLSVLLSVLSSVCRVVLVVVLDADPVDDPVRSRVVNSVVSSVLSVQLSVLSVVLRNVLVVVVVVVPDDPVVSSVVSSVSSNVSSNVD